Protein AF-A0A7Y6XFN0-F1 (afdb_monomer_lite)

Foldseek 3Di:
DDVVVVVVVVVVVVVLVVLQDKDWDFDPDDQLVDDTDIWIWGADPDPQSQWIFTADPDQFTAWIWRADPQRKTWIWGHSTRNPPHTDDIDIDHD

Structure (mmCIF, N/CA/C/O backbone):
data_AF-A0A7Y6XFN0-F1
#
_entry.id   AF-A0A7Y6XFN0-F1
#
loop_
_atom_site.group_PDB
_atom_site.id
_atom_site.type_symbol
_atom_site.label_atom_id
_atom_site.label_alt_id
_atom_site.label_comp_id
_atom_site.label_asym_id
_atom_site.label_entity_id
_atom_site.label_seq_id
_atom_site.pdbx_PDB_ins_code
_atom_site.Cartn_x
_atom_site.Cartn_y
_atom_site.Cartn_z
_atom_site.occupancy
_atom_site.B_iso_or_equiv
_atom_site.auth_seq_id
_atom_site.auth_comp_id
_atom_site.auth_asym_id
_atom_site.auth_atom_id
_atom_site.pdbx_PDB_model_num
ATOM 1 N N . MET A 1 1 ? 15.474 -3.537 -38.839 1.00 59.09 1 MET A N 1
ATOM 2 C CA . MET A 1 1 ? 15.312 -3.107 -37.431 1.00 59.09 1 MET A CA 1
ATOM 3 C C . MET A 1 1 ? 16.678 -3.143 -36.764 1.00 59.09 1 MET A C 1
ATOM 5 O O . MET A 1 1 ? 17.320 -4.183 -36.806 1.00 59.09 1 MET A O 1
ATOM 9 N N . ARG A 1 2 ? 17.178 -2.010 -36.254 1.00 67.31 2 ARG A N 1
ATOM 10 C CA . ARG A 1 2 ? 18.501 -1.951 -35.607 1.00 67.31 2 ARG A CA 1
ATOM 11 C C . ARG A 1 2 ? 18.441 -2.691 -34.259 1.00 67.31 2 ARG A C 1
ATOM 13 O O . ARG A 1 2 ? 17.481 -2.458 -33.525 1.00 67.31 2 ARG A O 1
ATOM 20 N N . PRO A 1 3 ? 19.442 -3.514 -33.898 1.00 73.19 3 PRO A N 1
ATOM 21 C CA . PRO A 1 3 ? 19.438 -4.299 -32.655 1.00 73.19 3 PRO A CA 1
ATOM 22 C C . PRO A 1 3 ? 19.222 -3.428 -31.406 1.00 73.19 3 PRO A C 1
ATOM 24 O O . PRO A 1 3 ? 18.519 -3.828 -30.485 1.00 73.19 3 PRO A O 1
ATOM 27 N N . LEU A 1 4 ? 19.703 -2.181 -31.434 1.00 75.81 4 LEU A N 1
ATOM 28 C CA . LEU A 1 4 ? 19.472 -1.176 -30.395 1.00 75.81 4 LEU A CA 1
ATOM 29 C C . LEU A 1 4 ? 17.978 -0.914 -30.111 1.00 75.81 4 LEU A C 1
ATOM 31 O O . LEU A 1 4 ? 17.591 -0.759 -28.960 1.00 75.81 4 LEU A O 1
ATOM 35 N N . HIS A 1 5 ? 17.125 -0.872 -31.139 1.00 75.75 5 HIS A N 1
ATOM 36 C CA . HIS A 1 5 ? 15.697 -0.557 -30.970 1.00 75.75 5 HIS A CA 1
ATOM 37 C C . HIS A 1 5 ? 14.941 -1.723 -30.322 1.00 75.75 5 HIS A C 1
ATOM 39 O O . HIS A 1 5 ? 14.020 -1.505 -29.542 1.00 75.75 5 HIS A O 1
ATOM 45 N N . ILE A 1 6 ? 15.372 -2.955 -30.605 1.00 79.19 6 ILE A N 1
ATOM 46 C CA . ILE A 1 6 ? 14.816 -4.173 -30.008 1.00 79.19 6 ILE A CA 1
ATOM 47 C C . ILE A 1 6 ? 15.174 -4.235 -28.519 1.00 79.19 6 ILE A C 1
ATOM 49 O O . ILE A 1 6 ? 14.308 -4.511 -27.694 1.00 79.19 6 ILE A O 1
ATOM 53 N N . VAL A 1 7 ? 16.421 -3.905 -28.162 1.00 80.19 7 VAL A N 1
ATOM 54 C CA . VAL A 1 7 ? 16.869 -3.862 -26.760 1.00 80.19 7 VAL A CA 1
ATOM 55 C C . VAL A 1 7 ? 16.108 -2.797 -25.965 1.00 80.19 7 VAL A C 1
ATOM 57 O O . VAL A 1 7 ? 15.606 -3.092 -24.884 1.00 80.19 7 VAL A O 1
ATOM 60 N N . VAL A 1 8 ? 15.953 -1.584 -26.504 1.00 78.88 8 VAL A N 1
ATOM 61 C CA . VAL A 1 8 ? 15.188 -0.513 -25.837 1.00 78.88 8 VAL A CA 1
ATOM 62 C C . VAL A 1 8 ? 13.725 -0.920 -25.639 1.00 78.88 8 VAL A C 1
ATOM 64 O O . VAL A 1 8 ? 13.190 -0.776 -24.540 1.00 78.88 8 VAL A O 1
ATOM 67 N N . ALA A 1 9 ? 13.082 -1.483 -26.665 1.00 76.00 9 ALA A N 1
ATOM 68 C CA . ALA A 1 9 ? 11.704 -1.957 -26.559 1.00 76.00 9 ALA A CA 1
ATOM 69 C C . ALA A 1 9 ? 11.550 -3.064 -25.499 1.00 76.00 9 ALA A C 1
ATOM 71 O O . ALA A 1 9 ? 10.622 -3.011 -24.695 1.00 76.00 9 ALA A O 1
ATOM 72 N N . LEU A 1 10 ? 12.490 -4.013 -25.435 1.00 78.31 10 LEU A N 1
ATOM 73 C CA . LEU A 1 10 ? 12.507 -5.074 -24.422 1.00 78.31 10 LEU A CA 1
ATOM 74 C C . LEU A 1 10 ? 12.658 -4.531 -23.000 1.00 78.31 10 LEU A C 1
ATOM 76 O O . LEU A 1 10 ? 11.924 -4.957 -22.113 1.00 78.31 10 LEU A O 1
ATOM 80 N N . ILE A 1 11 ? 13.567 -3.578 -22.778 1.00 78.88 11 ILE A N 1
ATOM 81 C CA . ILE A 1 11 ? 13.772 -2.963 -21.456 1.00 78.88 11 ILE A CA 1
ATOM 82 C C . ILE A 1 11 ? 12.512 -2.216 -21.016 1.00 78.88 11 ILE A C 1
ATOM 84 O O . ILE A 1 11 ? 12.086 -2.341 -19.870 1.00 78.88 11 ILE A O 1
ATOM 88 N N . THR A 1 12 ? 11.882 -1.486 -21.936 1.00 71.44 12 THR A N 1
ATOM 89 C CA . THR A 1 12 ? 10.678 -0.703 -21.633 1.00 71.44 12 THR A CA 1
ATOM 90 C C . THR A 1 12 ? 9.497 -1.627 -21.327 1.00 71.44 12 THR A C 1
ATOM 92 O O . THR A 1 12 ? 8.776 -1.419 -20.354 1.00 71.44 12 THR A O 1
ATOM 95 N N . PHE A 1 13 ? 9.345 -2.704 -22.101 1.00 72.69 13 PHE A N 1
ATOM 96 C CA . PHE A 1 13 ? 8.322 -3.717 -21.864 1.00 72.69 13 PHE A CA 1
ATOM 97 C C . PHE A 1 13 ? 8.538 -4.450 -20.533 1.00 72.69 13 PHE A C 1
ATOM 99 O O . PHE A 1 13 ? 7.603 -4.585 -19.747 1.00 72.69 13 PHE A O 1
ATOM 106 N N . ALA A 1 14 ? 9.770 -4.871 -20.232 1.00 68.19 14 ALA A N 1
ATOM 107 C CA . ALA A 1 14 ? 10.107 -5.522 -18.968 1.00 68.19 14 ALA A CA 1
ATOM 108 C C . ALA A 1 14 ? 9.859 -4.601 -17.763 1.00 68.19 14 ALA A C 1
ATOM 110 O O . ALA A 1 14 ? 9.279 -5.042 -16.769 1.00 68.19 14 ALA A O 1
ATOM 111 N N . ALA A 1 15 ? 10.228 -3.320 -17.868 1.00 64.12 15 ALA A N 1
ATOM 112 C CA . ALA A 1 15 ? 9.951 -2.322 -16.841 1.00 64.12 15 ALA A CA 1
ATOM 113 C C . ALA A 1 15 ? 8.441 -2.161 -16.612 1.00 64.12 15 ALA A C 1
ATOM 115 O O . ALA A 1 15 ? 7.999 -2.234 -15.468 1.00 64.12 15 ALA A O 1
ATOM 116 N N . CYS A 1 16 ? 7.640 -2.046 -17.679 1.00 62.62 16 CYS A N 1
ATOM 117 C CA . CYS A 1 16 ? 6.180 -2.018 -17.577 1.00 62.62 16 CYS A CA 1
ATOM 118 C C . CYS A 1 16 ? 5.632 -3.272 -16.890 1.00 62.62 16 CYS A C 1
ATOM 120 O O . CYS A 1 16 ? 4.879 -3.149 -15.932 1.00 62.62 16 CYS A O 1
ATOM 122 N N . VAL A 1 17 ? 6.041 -4.474 -17.307 1.00 63.31 17 VAL A N 1
ATOM 123 C CA . VAL A 1 17 ? 5.538 -5.733 -16.732 1.00 63.31 17 VAL A CA 1
ATOM 124 C C . VAL A 1 17 ? 5.849 -5.846 -15.241 1.00 63.31 17 VAL A C 1
ATOM 126 O O . VAL A 1 17 ? 4.986 -6.258 -14.470 1.00 63.31 17 VAL A O 1
ATOM 129 N N . VAL A 1 18 ? 7.061 -5.490 -14.813 1.00 65.06 18 VAL A N 1
ATOM 130 C CA . VAL A 1 18 ? 7.437 -5.532 -13.391 1.00 65.06 18 VAL A CA 1
ATOM 131 C C . VAL A 1 18 ? 6.651 -4.497 -12.594 1.00 65.06 18 VAL A C 1
ATOM 133 O O . VAL A 1 18 ? 6.211 -4.785 -11.482 1.00 65.06 18 VAL A O 1
ATOM 136 N N . TYR A 1 19 ? 6.425 -3.317 -13.168 1.00 63.50 19 TYR A N 1
ATOM 137 C CA . TYR A 1 19 ? 5.644 -2.282 -12.512 1.00 63.50 19 TYR A CA 1
ATOM 138 C C . TYR A 1 19 ? 4.178 -2.700 -12.371 1.00 63.50 19 TYR A C 1
ATOM 140 O O . TYR A 1 19 ? 3.619 -2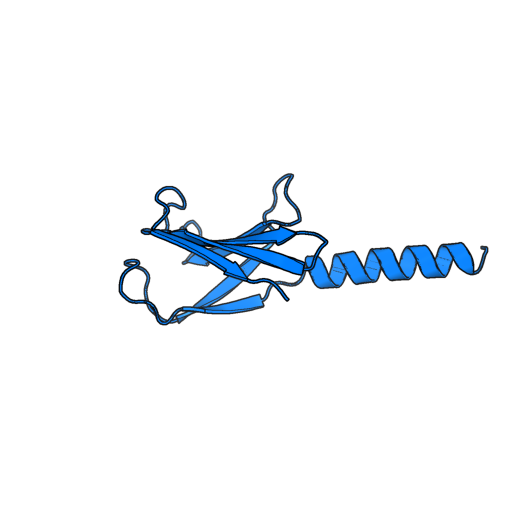.584 -11.285 1.00 63.50 19 TYR A O 1
ATOM 148 N N . SER A 1 20 ? 3.559 -3.229 -13.423 1.00 64.31 20 SER A N 1
ATOM 149 C CA . SER A 1 20 ? 2.124 -3.533 -13.480 1.00 64.31 20 SER A CA 1
ATOM 150 C C . SER A 1 20 ? 1.689 -4.763 -12.679 1.00 64.31 20 SER A C 1
ATOM 152 O O . SER A 1 20 ? 0.493 -5.042 -12.618 1.00 64.31 20 SER A O 1
ATOM 154 N N . ARG A 1 21 ? 2.616 -5.528 -12.089 1.00 72.75 21 ARG A N 1
ATOM 155 C CA . ARG A 1 21 ? 2.261 -6.769 -11.393 1.00 72.75 21 ARG A CA 1
ATOM 156 C C . ARG A 1 21 ? 1.588 -6.490 -10.050 1.00 72.75 21 ARG A C 1
ATOM 158 O O . ARG A 1 21 ? 2.178 -5.802 -9.211 1.00 72.75 21 ARG A O 1
ATOM 165 N N . PRO A 1 22 ? 0.395 -7.059 -9.813 1.00 77.75 22 PRO A N 1
ATOM 166 C CA . PRO A 1 22 ? -0.181 -7.036 -8.487 1.00 77.75 22 PRO A CA 1
ATOM 167 C C . PRO A 1 22 ? 0.661 -7.902 -7.540 1.00 77.75 22 PRO A C 1
ATOM 169 O O . PRO A 1 22 ? 1.291 -8.877 -7.959 1.00 77.75 22 PRO A O 1
ATOM 172 N N . TYR A 1 23 ? 0.682 -7.548 -6.262 1.00 81.38 23 TYR A N 1
ATOM 173 C CA . TYR A 1 23 ? 1.357 -8.313 -5.213 1.00 81.38 23 TYR A CA 1
ATOM 174 C C . TYR A 1 23 ? 0.467 -8.426 -3.985 1.00 81.38 23 TYR A C 1
ATOM 176 O O . TYR A 1 23 ? -0.431 -7.617 -3.784 1.00 81.38 23 TYR A O 1
ATOM 184 N N . TRP A 1 24 ? 0.724 -9.430 -3.156 1.00 84.69 24 TRP A N 1
ATOM 185 C CA . TRP A 1 24 ? 0.028 -9.600 -1.888 1.00 84.69 24 TRP A CA 1
ATOM 186 C C . TRP A 1 24 ? 0.864 -9.011 -0.757 1.00 84.69 24 TRP A C 1
ATOM 188 O O . TRP A 1 24 ? 2.069 -9.258 -0.688 1.00 84.69 24 TRP A O 1
ATOM 198 N N . ILE A 1 25 ? 0.228 -8.264 0.142 1.00 84.00 25 ILE A N 1
ATOM 199 C CA . ILE A 1 25 ? 0.828 -7.836 1.407 1.00 84.00 25 ILE A CA 1
ATOM 200 C C . ILE A 1 25 ? 0.082 -8.480 2.570 1.00 84.00 25 ILE A C 1
ATOM 202 O O . ILE A 1 25 ? -1.146 -8.531 2.577 1.00 84.00 25 ILE A O 1
ATOM 206 N N . PHE A 1 26 ? 0.824 -8.974 3.558 1.00 85.56 26 PHE A N 1
ATOM 207 C CA . PHE A 1 26 ? 0.240 -9.398 4.822 1.00 85.56 26 PHE A CA 1
ATOM 208 C C . PHE A 1 26 ? 0.160 -8.209 5.778 1.00 85.56 26 PHE A C 1
ATOM 210 O O . PHE A 1 26 ? 1.179 -7.597 6.100 1.00 85.56 26 PHE A O 1
ATOM 217 N N . VAL A 1 27 ? -1.042 -7.901 6.252 1.00 83.12 27 VAL A N 1
ATOM 218 C CA . VAL A 1 27 ? -1.289 -6.860 7.249 1.00 83.12 27 VAL A CA 1
ATOM 219 C C . VAL A 1 27 ? -1.536 -7.533 8.593 1.00 83.12 27 VAL A C 1
ATOM 221 O O . VAL A 1 27 ? -2.540 -8.216 8.790 1.00 83.12 27 VAL A O 1
ATOM 224 N N . SER A 1 28 ? -0.603 -7.342 9.523 1.00 83.44 28 SER A N 1
ATOM 225 C CA . SER A 1 28 ? -0.672 -7.857 10.900 1.00 83.44 28 SER A CA 1
ATOM 226 C C . SER A 1 28 ? -1.084 -6.798 11.930 1.00 83.44 28 SER A C 1
ATOM 228 O O . SER A 1 28 ? -1.311 -7.124 13.101 1.00 83.44 28 SER A O 1
ATOM 230 N N . ARG A 1 29 ? -1.192 -5.538 11.502 1.00 76.94 29 ARG A N 1
ATOM 231 C CA . ARG A 1 29 ? -1.551 -4.388 12.336 1.00 76.94 29 ARG A CA 1
ATOM 232 C C . ARG A 1 29 ? -2.976 -4.505 12.881 1.00 76.94 29 ARG A C 1
ATOM 234 O O . ARG A 1 29 ? -3.850 -5.047 12.216 1.00 76.94 29 ARG A O 1
ATOM 241 N N . THR A 1 30 ? -3.195 -4.018 14.101 1.00 78.56 30 THR A N 1
ATOM 242 C CA . THR A 1 30 ? -4.512 -4.014 14.784 1.00 78.56 30 THR A CA 1
ATOM 243 C C . THR A 1 30 ? -5.012 -2.624 15.132 1.00 78.56 30 THR A C 1
ATOM 245 O O . THR A 1 30 ? -6.150 -2.462 15.550 1.00 78.56 30 THR A O 1
ATOM 248 N N . ASP A 1 31 ? -4.154 -1.627 14.987 1.00 76.44 31 ASP A N 1
ATOM 249 C CA . ASP A 1 31 ? -4.385 -0.224 15.309 1.00 76.44 31 ASP A CA 1
ATOM 250 C C . ASP A 1 31 ? -5.040 0.564 14.165 1.00 76.44 31 ASP A C 1
ATOM 252 O O . ASP A 1 31 ? -5.457 1.698 14.365 1.00 76.44 31 ASP A O 1
ATOM 256 N N . THR A 1 32 ? -5.169 -0.039 12.983 1.00 72.12 32 THR A N 1
ATOM 257 C CA . THR A 1 32 ? -5.751 0.582 11.785 1.00 72.12 32 THR A CA 1
ATOM 258 C C . THR A 1 32 ? -7.244 0.299 11.609 1.00 72.12 32 THR A C 1
ATOM 260 O O . THR A 1 32 ? -7.799 0.656 10.583 1.00 72.12 32 THR A O 1
ATOM 263 N N . GLY A 1 33 ? -7.899 -0.440 12.515 1.00 75.88 33 GLY A N 1
ATOM 264 C CA . GLY A 1 33 ? -9.305 -0.858 12.345 1.00 75.88 33 GLY A CA 1
ATOM 265 C C . GLY A 1 33 ? -9.565 -1.835 11.181 1.00 75.88 33 GLY A C 1
ATOM 266 O O . GLY A 1 33 ? -10.692 -2.290 10.992 1.00 75.88 33 GLY A O 1
ATOM 267 N N . VAL A 1 34 ? -8.529 -2.195 10.420 1.00 78.12 34 VAL A N 1
ATOM 268 C CA . VAL A 1 34 ? -8.577 -3.125 9.286 1.00 78.12 34 VAL A CA 1
ATOM 269 C C . VAL A 1 34 ? -8.342 -4.558 9.781 1.00 78.12 34 VAL A C 1
ATOM 271 O O . VAL A 1 34 ? -7.437 -4.774 10.592 1.00 78.12 34 VAL A O 1
ATOM 274 N N . PRO A 1 35 ? -9.089 -5.569 9.292 1.00 82.31 35 PRO A N 1
ATOM 275 C CA . PRO A 1 35 ? -8.840 -6.961 9.654 1.00 82.31 35 PRO A CA 1
ATOM 276 C C . PRO A 1 35 ? -7.423 -7.416 9.288 1.00 82.31 35 PRO A C 1
ATOM 278 O O . PRO A 1 35 ? -6.882 -7.058 8.241 1.00 82.31 35 PRO A O 1
ATOM 281 N N . ARG A 1 36 ? -6.824 -8.275 10.111 1.00 86.12 36 ARG A N 1
ATOM 282 C CA . ARG A 1 36 ? -5.558 -8.925 9.748 1.00 86.12 36 ARG A CA 1
ATOM 283 C C . ARG A 1 36 ? -5.771 -9.864 8.562 1.00 86.12 36 ARG A C 1
ATOM 285 O O . ARG A 1 36 ? -6.753 -10.601 8.537 1.00 86.12 36 ARG A O 1
ATOM 292 N N . GLY A 1 37 ? -4.837 -9.888 7.617 1.00 87.44 37 GLY A N 1
ATOM 293 C CA . GLY A 1 37 ? -4.957 -10.763 6.451 1.00 87.44 37 GLY A CA 1
ATOM 294 C C . GLY A 1 37 ? -4.040 -10.404 5.293 1.00 87.44 37 GLY A C 1
ATOM 295 O O . GLY A 1 37 ? -3.218 -9.493 5.384 1.00 87.44 37 GLY A O 1
ATOM 296 N N . PHE A 1 38 ? -4.181 -11.155 4.203 1.00 86.94 38 PHE A N 1
ATOM 297 C CA . PHE A 1 38 ? -3.512 -10.868 2.939 1.00 86.94 38 PHE A CA 1
ATOM 298 C C . PHE A 1 38 ? -4.396 -9.981 2.069 1.00 86.94 38 PHE A C 1
ATOM 300 O O . PHE A 1 38 ? -5.555 -10.310 1.824 1.00 86.94 38 PHE A O 1
ATOM 307 N N . TYR A 1 39 ? -3.820 -8.894 1.568 1.00 85.56 39 TYR A N 1
ATOM 308 C CA . TYR A 1 39 ? -4.498 -7.936 0.704 1.00 85.56 39 TYR A CA 1
ATOM 309 C C . TYR A 1 39 ? -3.784 -7.829 -0.632 1.00 85.56 39 TYR A C 1
ATOM 311 O O . TYR A 1 39 ? -2.552 -7.784 -0.687 1.00 85.56 39 TYR A O 1
ATOM 319 N N . LEU A 1 40 ? -4.570 -7.806 -1.706 1.00 85.69 40 LEU A N 1
ATOM 320 C CA . LEU A 1 40 ? -4.064 -7.631 -3.056 1.00 85.69 40 LEU A CA 1
ATOM 321 C C . LEU A 1 40 ? -3.784 -6.147 -3.294 1.00 85.69 40 LEU A C 1
ATOM 323 O O . LEU A 1 40 ? -4.657 -5.299 -3.115 1.00 85.69 40 LEU A O 1
ATOM 327 N N . CYS A 1 41 ? -2.562 -5.856 -3.716 1.00 85.75 41 CYS A N 1
ATOM 328 C CA . CYS A 1 41 ? -2.092 -4.528 -4.059 1.00 85.75 41 CYS A CA 1
ATOM 329 C C . CYS A 1 41 ? -1.908 -4.441 -5.566 1.00 85.75 41 CYS A C 1
ATOM 331 O O . CYS A 1 41 ? -1.144 -5.216 -6.145 1.00 85.75 41 CYS A O 1
ATOM 333 N N . GLY A 1 42 ? -2.597 -3.499 -6.198 1.00 84.56 42 GLY A N 1
ATOM 334 C CA . GLY A 1 42 ? -2.585 -3.308 -7.643 1.00 84.56 42 GLY A CA 1
ATOM 335 C C . GLY A 1 42 ? -2.172 -1.892 -8.040 1.00 84.56 42 GLY A C 1
ATOM 336 O O . GLY A 1 42 ? -2.136 -0.990 -7.196 1.00 84.56 42 GLY A O 1
ATOM 337 N N . PRO A 1 43 ? -1.814 -1.678 -9.317 1.00 78.75 43 PRO A N 1
ATOM 338 C CA . PRO A 1 43 ? -1.639 -0.336 -9.858 1.00 78.75 43 PRO A CA 1
ATOM 339 C C . PRO A 1 43 ? -2.918 0.489 -9.735 1.00 78.75 43 PRO A C 1
ATOM 341 O O . PRO A 1 43 ? -4.014 -0.026 -9.926 1.00 78.75 43 PRO A O 1
ATOM 344 N N . HIS A 1 44 ? -2.769 1.779 -9.430 1.00 75.06 44 HIS A N 1
ATOM 345 C CA . HIS A 1 44 ? -3.878 2.715 -9.542 1.00 75.06 44 HIS A CA 1
ATOM 346 C C . HIS A 1 44 ? -4.230 2.943 -11.015 1.00 75.06 44 HIS A C 1
ATOM 348 O O . HIS A 1 44 ? -3.343 3.248 -11.811 1.00 75.06 44 HIS A O 1
ATOM 354 N N . GLU A 1 45 ? -5.514 2.883 -11.364 1.00 66.12 45 GLU A N 1
ATOM 355 C CA . GLU A 1 45 ? -6.027 3.182 -12.714 1.00 66.12 45 GLU A 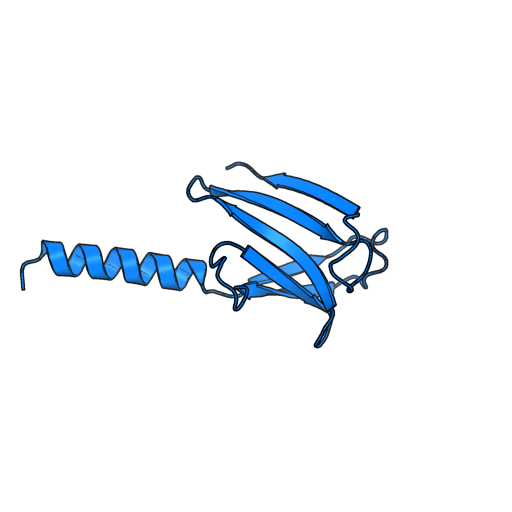CA 1
ATOM 356 C C . GLU A 1 45 ? -6.056 4.694 -13.038 1.00 66.12 45 GLU A C 1
ATOM 358 O O . GLU A 1 45 ? -6.853 5.164 -13.845 1.00 66.12 45 GLU A O 1
ATOM 363 N N . GLY A 1 46 ? -5.185 5.481 -12.401 1.00 64.19 46 GLY A N 1
ATOM 364 C CA . GLY A 1 46 ? -5.082 6.929 -12.569 1.00 64.19 46 GLY A CA 1
ATOM 365 C C . GLY A 1 46 ? -3.762 7.371 -13.213 1.00 64.19 46 GLY A C 1
ATOM 366 O O . GLY A 1 46 ? -2.913 6.547 -13.554 1.00 64.19 46 GLY A O 1
ATOM 367 N N . PRO A 1 47 ? -3.526 8.690 -13.336 1.00 58.69 47 PRO A N 1
ATOM 368 C CA . PRO A 1 47 ? -2.335 9.249 -13.989 1.00 58.69 47 PRO A CA 1
ATOM 369 C C . PRO A 1 47 ? -1.018 8.977 -13.240 1.00 58.69 47 PRO A C 1
ATOM 371 O O . PRO A 1 47 ? 0.045 9.369 -13.716 1.00 58.69 47 PRO A O 1
ATOM 374 N N . ALA A 1 48 ? -1.071 8.319 -12.078 1.00 65.56 48 ALA A N 1
ATOM 375 C CA . ALA A 1 48 ? 0.072 7.969 -11.245 1.00 65.56 48 ALA A CA 1
ATOM 376 C C . ALA A 1 48 ? 0.399 6.465 -11.361 1.00 65.56 48 ALA A C 1
ATOM 378 O O . ALA A 1 48 ? 0.081 5.688 -10.456 1.00 65.56 48 ALA A O 1
ATOM 379 N N . PRO A 1 49 ? 1.080 6.017 -12.436 1.00 63.03 49 PRO A N 1
ATOM 380 C CA . PRO A 1 49 ? 1.406 4.603 -12.638 1.00 63.03 49 PRO A CA 1
ATOM 381 C C . PRO A 1 49 ? 2.341 4.046 -11.555 1.00 63.03 49 PRO A C 1
ATOM 383 O O . PRO A 1 49 ? 2.487 2.828 -11.444 1.00 63.03 49 PRO A O 1
ATOM 386 N N . SER A 1 50 ? 2.981 4.917 -10.766 1.00 75.69 50 SER A N 1
ATOM 387 C CA . SER A 1 50 ? 3.859 4.608 -9.630 1.00 75.69 50 SER A CA 1
ATOM 388 C C . SER A 1 50 ? 3.155 4.324 -8.319 1.00 75.69 50 SER A C 1
ATOM 390 O O . SER A 1 50 ? 3.784 3.775 -7.415 1.00 75.69 50 SER A O 1
ATOM 392 N N . THR A 1 51 ? 1.881 4.680 -8.219 1.00 82.31 51 THR A N 1
ATOM 393 C CA . THR A 1 51 ? 1.103 4.485 -7.007 1.00 82.31 51 THR A CA 1
ATOM 394 C C . THR A 1 51 ? 0.448 3.110 -7.037 1.00 82.31 51 THR A C 1
ATOM 396 O O . THR A 1 51 ? -0.123 2.676 -8.046 1.00 82.31 51 THR A O 1
ATOM 399 N N . ARG A 1 52 ? 0.570 2.379 -5.934 1.00 84.44 52 ARG A N 1
ATOM 400 C CA . ARG A 1 52 ? -0.066 1.079 -5.723 1.00 84.44 52 ARG A CA 1
ATOM 401 C C . ARG A 1 52 ? -1.025 1.195 -4.551 1.00 84.44 52 ARG A C 1
ATOM 403 O O . ARG A 1 52 ? -0.647 1.733 -3.515 1.00 84.44 52 ARG A O 1
ATOM 410 N N . TYR A 1 53 ? -2.230 0.667 -4.711 1.00 85.75 53 TYR A N 1
ATOM 411 C CA . TYR A 1 53 ? -3.224 0.615 -3.645 1.00 85.75 53 TYR A CA 1
ATOM 412 C C . TYR A 1 53 ? -3.492 -0.828 -3.255 1.00 85.75 53 TYR A C 1
ATOM 414 O O . TYR A 1 53 ? -3.676 -1.677 -4.128 1.00 85.75 53 TYR A O 1
ATOM 422 N N . CYS A 1 54 ? -3.526 -1.092 -1.951 1.00 86.31 54 CYS A N 1
ATOM 423 C CA . CYS A 1 54 ? -4.010 -2.356 -1.409 1.00 86.31 54 CYS A CA 1
ATOM 424 C C . CYS A 1 54 ? -5.442 -2.157 -0.926 1.00 86.31 54 CYS A C 1
ATOM 426 O O . CYS A 1 54 ? -5.695 -1.270 -0.101 1.00 86.31 54 CYS A O 1
ATOM 428 N N . ILE A 1 55 ? -6.357 -2.963 -1.468 1.00 82.00 55 ILE A N 1
ATOM 429 C CA . ILE A 1 55 ? -7.797 -2.755 -1.314 1.00 82.00 55 ILE A CA 1
ATOM 430 C C . ILE A 1 55 ? -8.402 -3.846 -0.412 1.00 82.00 55 ILE A C 1
ATOM 432 O O . ILE A 1 55 ? -8.110 -5.032 -0.569 1.00 82.00 55 ILE A O 1
ATOM 436 N N . VAL A 1 56 ? -9.242 -3.441 0.540 1.00 77.19 56 VAL A N 1
ATOM 437 C CA . VAL A 1 56 ? -10.153 -4.283 1.324 1.00 77.19 56 VAL A CA 1
ATOM 438 C C . VAL A 1 56 ? -11.513 -4.285 0.631 1.00 77.19 56 VAL A C 1
ATOM 440 O O . VAL A 1 56 ? -12.191 -3.258 0.582 1.00 77.19 56 VAL A O 1
ATOM 443 N N . GLY A 1 57 ? -11.949 -5.440 0.130 1.00 67.31 57 GLY A N 1
ATOM 444 C CA . GLY A 1 57 ? -13.232 -5.538 -0.572 1.00 67.31 57 GLY A CA 1
ATOM 445 C C . GLY A 1 57 ? -13.245 -4.741 -1.882 1.00 67.31 57 GLY A C 1
ATOM 446 O O . GLY A 1 57 ? -12.218 -4.642 -2.547 1.00 67.31 57 GLY A O 1
ATOM 447 N N . MET A 1 58 ? -14.407 -4.212 -2.276 1.00 63.88 58 MET A N 1
ATOM 448 C CA . MET A 1 58 ? -14.568 -3.496 -3.552 1.00 63.88 58 MET A CA 1
ATOM 449 C C . MET A 1 58 ? -14.171 -2.014 -3.498 1.00 63.88 58 MET A C 1
ATOM 451 O O . MET A 1 58 ? -13.737 -1.484 -4.514 1.00 63.88 58 MET A O 1
ATOM 455 N N . ASP A 1 59 ? -14.261 -1.365 -2.333 1.00 63.69 59 ASP A N 1
ATOM 456 C CA . ASP A 1 59 ? -14.197 0.106 -2.247 1.00 63.69 59 ASP A CA 1
ATOM 457 C C . ASP A 1 59 ? -13.153 0.631 -1.248 1.00 63.69 59 ASP A C 1
ATOM 459 O O . ASP A 1 59 ? -12.984 1.840 -1.096 1.00 63.69 59 ASP A O 1
ATOM 463 N N . GLY A 1 60 ? -12.472 -0.262 -0.523 1.00 76.50 60 GLY A N 1
ATOM 464 C CA . GLY A 1 60 ? -11.725 0.115 0.669 1.00 76.50 60 GLY A CA 1
ATOM 465 C C . GLY A 1 60 ? -10.215 0.237 0.467 1.00 76.50 60 GLY A C 1
ATOM 466 O O . GLY A 1 60 ? -9.591 -0.771 0.202 1.00 76.50 60 GLY A O 1
ATOM 467 N N . ILE A 1 61 ? -9.568 1.385 0.671 1.00 79.50 61 ILE A N 1
ATOM 468 C CA . ILE A 1 61 ? -8.099 1.525 0.593 1.00 79.50 61 ILE A CA 1
ATOM 469 C C . ILE A 1 61 ? -7.476 1.490 1.988 1.00 79.50 61 ILE A C 1
ATOM 471 O O . ILE A 1 61 ? -7.831 2.291 2.844 1.00 79.50 61 ILE A O 1
ATOM 475 N N . ILE A 1 62 ? -6.480 0.626 2.193 1.00 84.62 62 ILE A N 1
ATOM 476 C CA . ILE A 1 62 ? -5.771 0.519 3.486 1.00 84.62 62 ILE A CA 1
ATOM 477 C C . ILE A 1 62 ? -4.295 0.878 3.425 1.00 84.62 62 ILE A C 1
ATOM 479 O O . ILE A 1 62 ? -3.687 1.203 4.446 1.00 84.62 62 ILE A O 1
ATOM 483 N N . LEU A 1 63 ? -3.728 0.828 2.224 1.00 85.69 63 LEU A N 1
ATOM 484 C CA . LEU A 1 63 ? -2.329 1.107 1.969 1.00 85.69 63 LEU A CA 1
ATOM 485 C C . LEU A 1 63 ? -2.187 1.800 0.623 1.00 85.69 63 LEU A C 1
ATOM 487 O O . LEU A 1 63 ? -2.790 1.368 -0.365 1.00 85.69 63 LEU A O 1
ATOM 491 N N . ARG A 1 64 ? -1.325 2.808 0.584 1.00 88.81 64 ARG A N 1
ATOM 492 C CA . ARG A 1 64 ? -0.805 3.412 -0.635 1.00 88.81 64 ARG A CA 1
ATOM 493 C C . ARG A 1 64 ? 0.716 3.314 -0.628 1.00 88.81 64 ARG A C 1
ATOM 495 O O . ARG A 1 64 ? 1.352 3.850 0.269 1.00 88.81 64 ARG A O 1
ATOM 502 N N . ASP A 1 65 ? 1.284 2.667 -1.637 1.00 88.38 65 ASP A N 1
ATOM 503 C CA . ASP A 1 65 ? 2.727 2.646 -1.881 1.00 88.38 65 ASP A CA 1
ATOM 50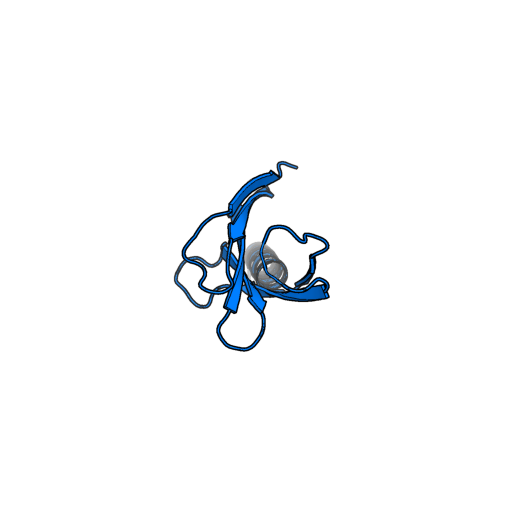4 C C . ASP A 1 65 ? 3.038 3.536 -3.091 1.00 88.38 65 ASP A C 1
ATOM 506 O O . ASP A 1 65 ? 2.673 3.209 -4.222 1.00 88.38 65 ASP A O 1
ATOM 510 N N . ASP A 1 66 ? 3.747 4.639 -2.867 1.00 86.44 66 ASP A N 1
ATOM 511 C CA . ASP A 1 66 ? 4.286 5.495 -3.920 1.00 86.44 66 ASP A CA 1
ATOM 512 C C . ASP A 1 66 ? 5.742 5.115 -4.194 1.00 86.44 66 ASP A C 1
ATOM 514 O O . ASP A 1 66 ? 6.627 5.278 -3.349 1.00 86.44 66 ASP A O 1
ATOM 518 N N . ARG A 1 67 ? 6.004 4.585 -5.392 1.00 82.38 67 ARG A N 1
ATOM 519 C CA . ARG A 1 67 ? 7.346 4.140 -5.786 1.00 82.38 67 ARG A CA 1
ATOM 520 C C . ARG A 1 67 ? 8.063 5.196 -6.616 1.00 82.38 67 ARG A C 1
ATOM 522 O O . ARG A 1 67 ? 7.626 5.550 -7.710 1.00 82.38 67 ARG A O 1
ATOM 529 N N . ALA A 1 68 ? 9.199 5.666 -6.118 1.00 81.06 68 ALA A N 1
ATOM 530 C CA . ALA A 1 68 ? 10.095 6.520 -6.879 1.00 81.06 68 ALA A CA 1
ATOM 531 C C . ALA A 1 68 ? 10.967 5.685 -7.840 1.00 81.06 68 ALA A C 1
ATOM 533 O O . ALA A 1 68 ? 11.316 4.546 -7.517 1.00 81.06 68 ALA A O 1
ATOM 534 N N . PRO A 1 69 ? 11.424 6.258 -8.972 1.00 77.25 69 PRO A N 1
ATOM 535 C CA . PRO A 1 69 ? 12.383 5.600 -9.866 1.00 77.25 69 PRO A CA 1
ATOM 536 C C . PRO A 1 69 ? 13.693 5.185 -9.179 1.00 77.25 69 PRO A C 1
ATOM 538 O O . PRO A 1 69 ? 14.362 4.266 -9.637 1.00 77.25 69 PRO A O 1
ATOM 541 N N . SER A 1 70 ? 14.050 5.840 -8.069 1.00 80.44 70 SER A N 1
ATOM 542 C CA . SER A 1 70 ? 15.221 5.513 -7.248 1.00 80.44 70 SER A CA 1
ATOM 543 C C . SER A 1 70 ? 15.078 4.223 -6.431 1.00 80.44 70 SER A C 1
ATOM 545 O O . SER A 1 70 ? 16.011 3.852 -5.727 1.00 80.44 70 SER A O 1
ATOM 547 N N . GLY A 1 71 ? 13.914 3.568 -6.462 1.00 75.94 71 GLY A N 1
ATOM 548 C CA . GLY A 1 71 ? 13.603 2.419 -5.610 1.00 75.94 71 GLY A CA 1
ATOM 549 C C . GLY A 1 71 ? 13.088 2.798 -4.219 1.00 75.94 71 GLY A C 1
ATOM 550 O O . GLY A 1 71 ? 12.650 1.917 -3.486 1.00 75.94 71 GLY A O 1
ATOM 551 N N . ARG A 1 72 ? 13.073 4.092 -3.864 1.00 83.12 72 ARG A N 1
ATOM 552 C CA . ARG A 1 72 ? 12.435 4.575 -2.631 1.00 83.12 72 ARG A CA 1
ATOM 553 C C . ARG A 1 72 ? 10.930 4.315 -2.690 1.00 83.12 72 ARG A C 1
ATOM 555 O O . ARG A 1 72 ? 10.278 4.703 -3.660 1.00 83.12 72 ARG A O 1
ATOM 562 N N . ILE A 1 73 ? 10.385 3.713 -1.641 1.00 85.81 73 ILE A N 1
ATOM 563 C CA . ILE A 1 73 ? 8.953 3.469 -1.476 1.00 85.81 73 ILE A CA 1
ATOM 564 C C . ILE A 1 73 ? 8.462 4.323 -0.315 1.00 85.81 73 ILE A C 1
ATOM 566 O O . ILE A 1 73 ? 8.944 4.198 0.809 1.00 85.81 73 ILE A O 1
ATOM 570 N N . GLU A 1 74 ? 7.506 5.196 -0.593 1.00 89.25 74 GLU A N 1
ATOM 571 C CA . GLU A 1 74 ? 6.757 5.911 0.430 1.00 89.25 74 GLU A CA 1
ATOM 572 C C . GLU A 1 74 ? 5.445 5.167 0.663 1.00 89.25 74 GLU A C 1
ATOM 574 O O . GLU A 1 74 ? 4.589 5.090 -0.215 1.00 89.25 74 GLU A O 1
ATOM 579 N N . ARG A 1 75 ? 5.336 4.552 1.836 1.00 88.75 75 ARG A N 1
ATOM 580 C CA . ARG A 1 75 ? 4.222 3.704 2.234 1.00 88.75 75 ARG A CA 1
ATOM 581 C C . ARG A 1 75 ? 3.332 4.458 3.204 1.00 88.75 75 ARG A C 1
ATOM 583 O O . ARG A 1 75 ? 3.773 4.854 4.278 1.00 88.75 75 ARG 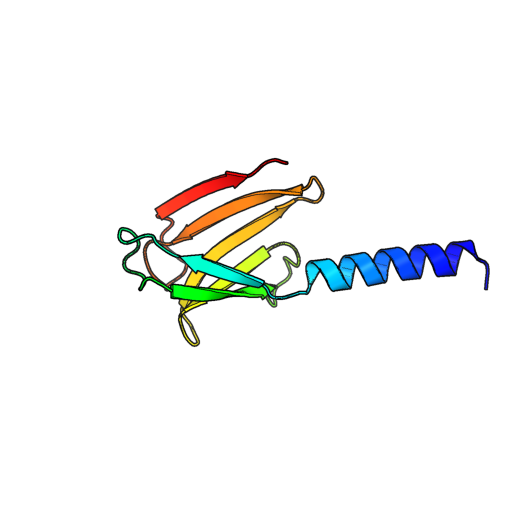A O 1
ATOM 590 N N . ILE A 1 76 ? 2.074 4.630 2.837 1.00 89.12 76 ILE A N 1
ATOM 591 C CA . ILE A 1 76 ? 1.073 5.357 3.610 1.00 89.12 76 ILE A CA 1
ATOM 592 C C . ILE A 1 76 ? 0.000 4.364 4.045 1.00 89.12 76 ILE A C 1
ATOM 594 O O . ILE A 1 76 ? -0.608 3.684 3.219 1.00 89.12 76 ILE A O 1
ATOM 598 N N . TRP A 1 77 ? -0.221 4.289 5.351 1.00 87.12 77 TRP A N 1
ATOM 599 C CA . TRP A 1 77 ? -1.263 3.489 5.983 1.00 87.12 77 TRP A CA 1
ATOM 600 C C . TRP A 1 77 ? -2.464 4.371 6.301 1.00 87.12 77 TRP A C 1
ATOM 602 O O . TRP A 1 77 ? -2.286 5.479 6.809 1.00 87.12 77 TRP A O 1
ATOM 612 N N . TYR A 1 78 ? -3.674 3.868 6.068 1.00 87.19 78 TYR A N 1
ATOM 613 C CA . TYR A 1 78 ? -4.908 4.581 6.402 1.00 87.19 78 TYR A CA 1
ATOM 614 C C . TYR A 1 78 ? -5.564 4.020 7.668 1.00 87.19 78 TYR A C 1
ATOM 616 O O . TYR A 1 78 ? -5.500 2.822 7.943 1.00 87.19 78 TYR A O 1
ATOM 624 N N . LEU A 1 79 ? -6.181 4.916 8.443 1.00 80.75 79 LEU A N 1
ATOM 625 C CA . LEU A 1 79 ? -6.918 4.624 9.680 1.00 80.75 79 LEU A CA 1
ATOM 626 C C . LEU A 1 79 ? -8.214 3.855 9.427 1.00 80.75 79 LEU A C 1
ATOM 628 O O . LEU A 1 79 ? -8.716 3.207 10.330 1.00 80.75 79 LEU A O 1
ATOM 632 N N . ASN A 1 80 ? -8.774 3.985 8.228 1.00 78.06 80 ASN A N 1
ATOM 633 C CA . ASN A 1 80 ? -9.979 3.311 7.781 1.00 78.06 80 ASN A CA 1
ATOM 634 C C . ASN A 1 80 ? -9.818 2.974 6.303 1.00 78.06 80 ASN A C 1
ATOM 636 O O . ASN A 1 80 ? -8.984 3.549 5.603 1.00 78.06 80 ASN A O 1
ATOM 640 N N . ALA A 1 81 ? -10.686 2.102 5.805 1.00 79.31 81 ALA A N 1
ATOM 641 C CA . ALA A 1 81 ? -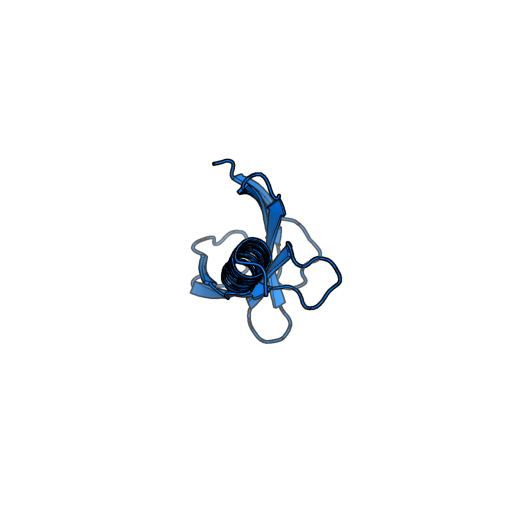10.720 1.753 4.394 1.00 79.31 81 ALA A CA 1
ATOM 642 C C . ALA A 1 81 ? -11.207 2.911 3.483 1.00 79.31 81 ALA A C 1
ATOM 644 O O . ALA A 1 81 ? -11.332 2.735 2.283 1.00 79.31 81 ALA A O 1
ATOM 645 N N . ASP A 1 82 ? -11.493 4.107 4.005 1.00 81.25 82 ASP A N 1
ATOM 646 C CA . ASP A 1 82 ? -11.953 5.239 3.189 1.00 81.25 82 ASP A CA 1
ATOM 647 C C . ASP A 1 82 ? -10.835 5.910 2.370 1.00 81.25 82 ASP A C 1
ATOM 649 O O . ASP A 1 82 ? -11.126 6.737 1.504 1.00 81.25 82 ASP A O 1
ATOM 653 N N . GLY A 1 83 ? -9.567 5.578 2.645 1.00 79.19 83 GLY A N 1
ATOM 654 C CA . GLY A 1 83 ? -8.403 6.166 1.984 1.00 79.19 83 GLY A CA 1
ATOM 655 C C . GLY A 1 83 ? -8.207 7.662 2.254 1.00 79.19 83 GLY A C 1
ATOM 656 O O . GLY A 1 83 ? -7.482 8.319 1.506 1.00 79.19 83 GLY A O 1
ATOM 657 N N . LYS A 1 84 ? -8.858 8.229 3.280 1.00 81.69 84 LYS A N 1
ATOM 658 C CA . LYS A 1 84 ? -8.847 9.678 3.555 1.00 81.69 84 LYS A CA 1
ATOM 659 C C . LYS A 1 84 ? -8.010 10.049 4.763 1.00 81.69 84 LYS A C 1
ATOM 661 O O . LYS A 1 84 ? -7.364 11.094 4.752 1.00 81.69 84 LYS A O 1
ATOM 666 N N . THR A 1 85 ? -8.036 9.232 5.811 1.00 84.56 85 THR A N 1
ATOM 667 C CA . THR A 1 85 ? -7.330 9.550 7.056 1.00 84.56 85 THR A CA 1
ATOM 668 C C . THR A 1 85 ? -6.030 8.765 7.147 1.00 84.56 85 THR A C 1
ATOM 670 O O . THR A 1 85 ? -6.041 7.555 7.368 1.00 84.56 85 THR A O 1
ATOM 673 N N . GLU A 1 86 ? -4.901 9.451 6.966 1.00 86.56 86 GLU A N 1
ATOM 674 C CA . GLU A 1 86 ? -3.575 8.854 7.134 1.00 86.56 86 GLU A CA 1
ATOM 675 C C . GLU A 1 86 ? -3.331 8.510 8.609 1.00 86.56 86 GLU A C 1
ATOM 677 O O . GLU A 1 86 ? -3.520 9.335 9.501 1.00 86.56 86 GLU A O 1
ATOM 682 N N . TYR A 1 87 ? -2.913 7.272 8.850 1.00 82.75 87 TYR A N 1
ATOM 683 C CA . TYR A 1 87 ? -2.518 6.764 10.158 1.00 82.75 87 TYR A CA 1
ATOM 684 C C . TYR A 1 87 ? -1.004 6.901 10.365 1.00 82.75 87 TYR A C 1
ATOM 686 O O . TYR A 1 87 ? -0.536 7.425 11.373 1.00 82.75 87 TYR A O 1
ATOM 694 N N . ALA A 1 88 ? -0.232 6.392 9.404 1.00 85.38 88 ALA A N 1
ATOM 695 C CA . ALA A 1 88 ? 1.220 6.357 9.467 1.00 85.38 88 ALA A CA 1
ATOM 696 C C . ALA A 1 88 ? 1.820 6.439 8.072 1.00 85.38 88 ALA A C 1
ATOM 698 O O . ALA A 1 88 ? 1.209 6.036 7.081 1.00 85.38 88 ALA A O 1
ATOM 699 N N . ARG A 1 89 ? 3.060 6.915 8.027 1.00 89.50 89 ARG A N 1
ATOM 700 C CA . ARG A 1 89 ? 3.856 7.026 6.815 1.00 89.50 89 ARG A CA 1
ATOM 701 C C . ARG A 1 89 ? 5.241 6.457 7.072 1.00 89.50 89 ARG A C 1
ATOM 703 O O . ARG A 1 89 ? 5.898 6.822 8.042 1.00 89.50 89 ARG A O 1
ATOM 710 N N . GLU A 1 90 ? 5.670 5.568 6.195 1.00 88.31 90 GLU A N 1
ATOM 711 C CA . GLU A 1 90 ? 6.941 4.860 6.260 1.00 88.31 90 GLU A CA 1
ATOM 712 C C . GLU A 1 90 ? 7.724 5.138 4.977 1.00 88.31 90 GLU A C 1
ATOM 714 O O . GLU A 1 90 ? 7.172 5.110 3.877 1.00 88.31 90 GLU A O 1
ATOM 719 N N . VAL A 1 91 ? 9.023 5.401 5.108 1.00 89.12 91 VAL A N 1
ATOM 720 C CA . VAL A 1 91 ? 9.921 5.544 3.959 1.00 89.12 91 VAL A CA 1
ATOM 721 C C . VAL A 1 91 ? 10.846 4.341 3.943 1.00 89.12 91 VAL A C 1
ATOM 723 O O . VAL A 1 91 ? 11.675 4.172 4.833 1.00 89.12 91 VAL A O 1
ATOM 726 N N . ILE A 1 92 ? 10.692 3.505 2.923 1.00 84.06 92 ILE A N 1
ATOM 727 C CA . ILE A 1 92 ? 11.537 2.342 2.680 1.00 84.06 92 ILE A CA 1
ATOM 728 C C . ILE A 1 92 ? 12.514 2.742 1.579 1.00 84.06 92 ILE A C 1
ATOM 730 O O . ILE A 1 92 ? 12.129 2.920 0.422 1.00 84.06 92 ILE A O 1
ATOM 734 N N . SER A 1 93 ? 13.774 2.927 1.951 1.00 80.19 93 SER A N 1
ATOM 735 C CA . SER A 1 93 ? 14.867 3.118 0.998 1.00 80.19 93 SER A CA 1
ATOM 736 C C . SER A 1 93 ? 15.585 1.783 0.773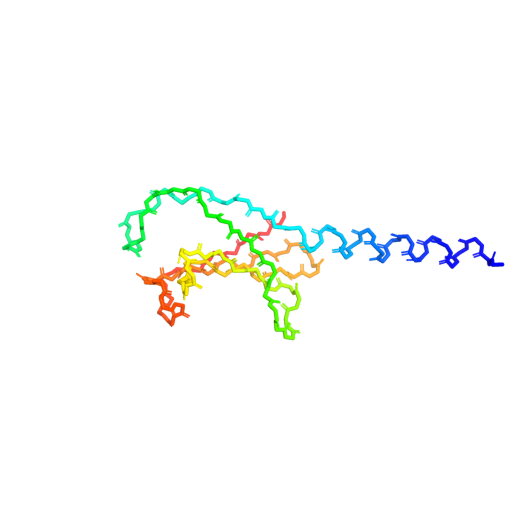 1.00 80.19 93 SER A C 1
ATOM 738 O O . SER A 1 93 ? 15.627 0.980 1.709 1.00 80.19 93 SER A O 1
ATOM 740 N N . PRO A 1 94 ? 16.097 1.530 -0.444 1.00 64.62 94 PRO A N 1
ATOM 741 C CA . PRO A 1 94 ? 16.931 0.365 -0.724 1.00 64.62 94 PRO A CA 1
ATOM 742 C C . PRO A 1 94 ? 18.229 0.359 0.092 1.00 64.62 94 PRO A C 1
ATOM 744 O O . PRO A 1 94 ? 18.692 1.456 0.488 1.00 64.62 94 PRO A O 1
#

Sequence (94 aa):
MRPLHIVVALITFAACVVYSRPYWIFVSRTDTGVPRGFYLCGPHEGPAPSTRYCIVGMDGIILRDDRAPSGRIERIWYLNADGKTEYAREVISP

pLDDT: mean 78.36, std 8.2, range [58.69, 89.5]

Secondary structure (DSSP, 8-state):
--HHHHHHHHHHHHHHHHHH--EEEEE--STTSSPSEEEEEEE-SSS-TTEEEEEETTTEEEEEEEE-TTS-EEEEEESSTBS-SEEEEEEE--

Radius of gyration: 15.97 Å; chains: 1; bounding box: 34×20×53 Å